Protein AF-A0A9X8E4A1-F1 (afdb_monomer_lite)

Foldseek 3Di:
DLVPDDLVVNCVVLVDDSVCCVVCVVVLVVDPDDSVDDPSDDPDDPPPDPDPPVLVVQVVVCVVVVHDDDPVSSVVCCCVPVVVVVVVVVVPDDDPPPPPPDDDPVVVVVVVVVVVVVCCVVCVVPDPVPDDDDDDDDDDDPDDDD

Organism: Aphanomyces astaci (NCBI:txid112090)

pLDDT: mean 78.01, std 13.34, range [46.19, 94.75]

Secondary structure (DSSP, 8-state):
--TTS-HHHHHHHHT--TTTHHHHHHHHHH--S-GGG--SS-SS-----S-HHHHHHHHHHHHHTTPPP-HHHHHHHHHHH-HHHHHHHHHHSPPPPPPTT---HHHHHHHHHHHHHHHHHHHTTS-GGG----------------

Radius of gyration: 26.52 Å; chains: 1; bounding box: 58×64×41 Å

Structure (mmCIF, N/CA/C/O backbone):
data_AF-A0A9X8E4A1-F1
#
_entry.id   AF-A0A9X8E4A1-F1
#
loop_
_atom_site.group_PDB
_atom_site.id
_atom_site.type_symbol
_atom_site.label_atom_id
_atom_site.label_alt_id
_atom_site.label_comp_id
_atom_site.label_asym_id
_atom_site.label_entity_id
_atom_site.label_seq_id
_atom_site.pdbx_PDB_ins_code
_atom_site.Cartn_x
_atom_site.Cartn_y
_atom_site.Cartn_z
_atom_site.occupancy
_atom_site.B_iso_or_equiv
_atom_site.auth_seq_id
_atom_site.auth_comp_id
_atom_site.auth_asym_id
_atom_site.auth_atom_id
_atom_site.pdbx_PDB_model_num
ATOM 1 N N . MET A 1 1 ? 39.609 17.870 7.148 1.00 62.12 1 MET A N 1
ATOM 2 C CA . MET A 1 1 ? 40.602 16.849 6.726 1.00 62.12 1 MET A CA 1
ATOM 3 C C . MET A 1 1 ? 40.128 15.939 5.582 1.00 62.12 1 MET A C 1
ATOM 5 O O . MET A 1 1 ? 40.951 15.183 5.098 1.00 62.12 1 MET A O 1
ATOM 9 N N . LEU A 1 2 ? 38.868 16.016 5.116 1.00 65.12 2 LEU A N 1
ATOM 10 C CA . LEU A 1 2 ? 38.362 15.243 3.963 1.00 65.12 2 LEU A CA 1
ATOM 11 C C . LEU A 1 2 ? 38.534 15.971 2.613 1.00 65.12 2 LEU A C 1
ATOM 13 O O . LEU A 1 2 ? 38.679 15.327 1.584 1.00 65.12 2 LEU A O 1
ATOM 17 N N . GLU A 1 3 ? 38.577 17.306 2.619 1.00 64.19 3 GLU A N 1
ATOM 18 C CA . GLU A 1 3 ? 38.661 18.156 1.414 1.00 64.19 3 GLU A CA 1
ATOM 19 C C . GLU A 1 3 ? 39.960 18.008 0.609 1.00 64.19 3 GLU A C 1
ATOM 21 O O . GLU A 1 3 ? 39.993 18.321 -0.577 1.00 64.19 3 GLU A O 1
ATOM 26 N N . THR A 1 4 ? 41.032 17.530 1.242 1.00 72.62 4 THR A N 1
ATOM 27 C CA . THR A 1 4 ? 42.350 17.322 0.619 1.00 72.62 4 THR A CA 1
ATOM 28 C C . THR A 1 4 ? 42.625 15.852 0.293 1.00 72.62 4 THR A C 1
ATOM 30 O O . THR A 1 4 ? 43.692 15.517 -0.224 1.00 72.62 4 THR A O 1
ATOM 33 N N . MET A 1 5 ? 41.688 14.955 0.615 1.00 75.00 5 MET A N 1
ATOM 34 C CA . MET A 1 5 ? 41.821 13.521 0.377 1.00 75.00 5 MET A CA 1
ATOM 35 C C . MET A 1 5 ? 41.375 13.168 -1.043 1.00 75.00 5 MET A C 1
ATOM 37 O O . MET A 1 5 ? 40.53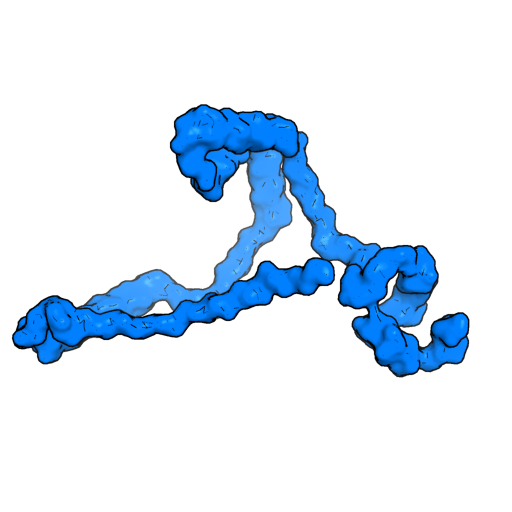1 13.833 -1.632 1.00 75.00 5 MET A O 1
ATOM 41 N N . SER A 1 6 ? 41.936 12.093 -1.602 1.00 77.31 6 SER A N 1
ATOM 42 C CA . SER A 1 6 ? 41.475 11.586 -2.893 1.00 77.31 6 SER A CA 1
ATOM 43 C C . SER A 1 6 ? 40.064 11.004 -2.784 1.00 77.31 6 SER A C 1
ATOM 45 O O . SER A 1 6 ? 39.719 10.402 -1.764 1.00 77.31 6 SER A O 1
ATOM 47 N N . ASP A 1 7 ? 39.288 11.095 -3.867 1.00 70.38 7 ASP A N 1
ATOM 48 C CA . ASP A 1 7 ? 37.912 10.579 -3.965 1.00 70.38 7 ASP A CA 1
ATOM 49 C C . ASP A 1 7 ? 37.780 9.129 -3.482 1.00 70.38 7 ASP A C 1
ATOM 51 O O . ASP A 1 7 ? 36.785 8.753 -2.870 1.00 70.38 7 ASP A O 1
ATOM 55 N N . TYR A 1 8 ? 38.815 8.312 -3.708 1.00 75.44 8 TYR A N 1
ATOM 56 C CA . TYR A 1 8 ? 38.890 6.940 -3.208 1.00 75.44 8 TYR A CA 1
ATOM 57 C C . TYR A 1 8 ? 38.841 6.869 -1.678 1.00 75.44 8 TYR A C 1
ATOM 59 O O . TYR A 1 8 ? 38.060 6.103 -1.113 1.00 75.44 8 TYR A O 1
ATOM 67 N N . LYS A 1 9 ? 39.673 7.668 -0.999 1.00 79.50 9 LYS A N 1
ATOM 68 C CA . LYS A 1 9 ? 39.749 7.651 0.463 1.00 79.50 9 LYS A CA 1
ATOM 69 C C . LYS A 1 9 ? 38.502 8.271 1.090 1.00 79.50 9 LYS A C 1
ATOM 71 O O . LYS A 1 9 ? 38.070 7.799 2.133 1.00 79.50 9 LYS A O 1
ATOM 76 N N . VAL A 1 10 ? 37.912 9.281 0.450 1.00 73.19 10 VAL A N 1
ATOM 77 C CA . VAL A 1 10 ? 36.669 9.903 0.928 1.00 73.19 10 VAL A CA 1
ATOM 78 C C . VAL A 1 10 ? 35.476 8.966 0.752 1.00 73.19 10 VAL A C 1
ATOM 80 O O . VAL A 1 10 ? 34.725 8.762 1.698 1.00 73.19 10 VAL A O 1
ATOM 83 N N . SER A 1 11 ? 35.342 8.335 -0.418 1.00 71.75 11 SER A N 1
ATOM 84 C CA . SER A 1 11 ? 34.290 7.348 -0.690 1.00 71.75 11 SER A CA 1
ATOM 85 C C . SER A 1 11 ? 34.339 6.185 0.299 1.00 71.75 11 SER A C 1
ATOM 87 O O . SER A 1 11 ? 33.308 5.813 0.844 1.00 71.75 11 SER A O 1
ATOM 89 N N . SER A 1 12 ? 35.534 5.670 0.607 1.00 76.62 12 SER A N 1
ATOM 90 C CA . SER A 1 12 ? 35.695 4.610 1.609 1.00 76.62 12 SER A CA 1
ATOM 91 C C . SER A 1 12 ? 35.422 5.073 3.044 1.00 76.62 12 SER A C 1
ATOM 93 O O . SER A 1 12 ? 35.030 4.250 3.863 1.00 76.62 12 SER A O 1
ATOM 95 N N . ALA A 1 13 ? 35.676 6.343 3.373 1.00 76.56 13 ALA A N 1
ATOM 96 C CA . ALA A 1 13 ? 35.476 6.874 4.722 1.00 76.56 13 ALA A CA 1
ATOM 97 C C . ALA A 1 13 ? 34.015 7.261 5.000 1.00 76.56 13 ALA A C 1
ATOM 99 O O . ALA A 1 13 ? 33.562 7.139 6.135 1.00 76.56 13 ALA A O 1
ATOM 100 N N . LEU A 1 14 ? 33.297 7.736 3.978 1.00 70.12 14 LEU A N 1
ATOM 101 C CA . LEU A 1 14 ? 31.909 8.201 4.080 1.00 70.12 14 LEU A CA 1
ATOM 102 C C . LEU A 1 14 ? 30.882 7.188 3.557 1.00 70.12 14 LEU A C 1
ATOM 104 O O . LEU A 1 14 ? 29.691 7.423 3.703 1.00 70.12 14 LEU A O 1
ATOM 108 N N . ASP A 1 15 ? 31.332 6.092 2.942 1.00 70.00 15 ASP A N 1
ATOM 109 C CA . ASP A 1 15 ? 30.487 5.092 2.273 1.00 70.00 15 ASP A CA 1
ATOM 110 C C . ASP A 1 15 ? 29.590 5.693 1.163 1.00 70.00 15 ASP A C 1
ATOM 112 O O . ASP A 1 15 ? 28.464 5.270 0.916 1.00 70.00 15 ASP A O 1
ATOM 116 N N . VAL A 1 16 ? 30.100 6.721 0.471 1.00 66.19 16 VAL A N 1
ATOM 117 C CA . VAL A 1 16 ? 29.384 7.457 -0.589 1.00 66.19 16 VAL A CA 1
ATOM 118 C C . VAL A 1 16 ? 29.891 7.030 -1.976 1.00 66.19 16 VAL A C 1
ATOM 120 O O . VAL A 1 16 ? 31.104 6.888 -2.166 1.00 66.19 16 VAL A O 1
ATOM 123 N N . PRO A 1 17 ? 29.019 6.869 -2.996 1.00 66.38 17 PRO A N 1
ATOM 124 C CA . PRO A 1 17 ? 29.437 6.538 -4.357 1.00 66.38 17 PRO A CA 1
ATOM 125 C C . PRO A 1 17 ? 30.418 7.556 -4.959 1.00 66.38 17 PRO A C 1
ATOM 127 O O . PRO A 1 17 ? 30.134 8.750 -5.048 1.00 66.38 17 PRO A O 1
ATOM 130 N N . ARG A 1 18 ? 31.547 7.056 -5.483 1.00 65.38 18 ARG A N 1
ATOM 131 C CA . ARG A 1 18 ? 32.648 7.866 -6.047 1.00 65.38 18 ARG A CA 1
ATOM 132 C C . ARG A 1 18 ? 32.215 8.918 -7.074 1.00 65.38 18 ARG A C 1
ATOM 134 O O . ARG A 1 18 ? 32.823 9.975 -7.148 1.00 65.38 18 ARG A O 1
ATOM 141 N N . ARG A 1 19 ? 31.181 8.634 -7.872 1.00 60.16 19 ARG A N 1
ATOM 142 C CA . ARG A 1 19 ? 30.765 9.489 -8.999 1.00 60.16 19 ARG A CA 1
ATOM 143 C C . ARG A 1 19 ? 30.139 10.823 -8.587 1.00 60.16 19 ARG A C 1
ATOM 145 O O . ARG A 1 19 ? 30.134 11.731 -9.407 1.00 60.16 19 ARG A O 1
ATOM 152 N N . ASN A 1 20 ? 29.658 10.954 -7.352 1.00 65.81 20 ASN A N 1
ATOM 153 C CA . ASN A 1 20 ? 28.870 12.121 -6.947 1.00 65.81 20 ASN A CA 1
ATOM 154 C C . ASN A 1 20 ? 29.596 13.032 -5.944 1.00 65.81 20 ASN A C 1
ATOM 156 O O . ASN A 1 20 ? 29.149 14.149 -5.705 1.00 65.81 20 ASN A O 1
ATOM 160 N N . TRP A 1 21 ? 30.741 12.594 -5.401 1.00 71.75 21 TRP A N 1
ATOM 161 C CA . TRP A 1 21 ? 31.494 13.330 -4.381 1.00 71.75 21 TRP A CA 1
ATOM 162 C C . TRP A 1 21 ? 31.899 14.735 -4.841 1.00 71.75 21 TRP A C 1
ATOM 164 O O . TRP A 1 21 ? 31.533 15.708 -4.197 1.00 71.75 21 TRP A O 1
ATOM 174 N N . MET A 1 22 ? 32.608 14.867 -5.968 1.00 70.88 22 MET A N 1
ATOM 175 C CA . MET A 1 22 ? 33.144 16.166 -6.409 1.00 70.88 22 MET A CA 1
ATOM 176 C C . MET A 1 22 ? 32.054 17.217 -6.651 1.00 70.88 22 MET A C 1
ATOM 178 O O . MET A 1 22 ? 32.255 18.389 -6.334 1.00 70.88 22 MET A O 1
ATOM 182 N N . SER A 1 23 ? 30.896 16.799 -7.167 1.00 74.06 23 SER A N 1
ATOM 183 C CA . SER A 1 23 ? 29.757 17.682 -7.436 1.00 74.06 23 SER A CA 1
ATOM 184 C C . SER A 1 23 ? 28.980 18.058 -6.173 1.00 74.06 23 SER A C 1
ATOM 186 O O . SER A 1 23 ? 28.456 19.163 -6.105 1.00 74.06 23 SER A O 1
ATOM 188 N N . GLN A 1 24 ? 28.930 17.173 -5.173 1.00 73.00 24 GLN A N 1
ATOM 189 C CA . GLN A 1 24 ? 28.094 17.324 -3.974 1.00 73.00 24 GLN A CA 1
ATOM 190 C C . GLN A 1 24 ? 28.895 17.588 -2.689 1.00 73.00 24 GLN A C 1
ATOM 192 O O . GLN A 1 24 ? 28.329 17.660 -1.601 1.00 73.00 24 GLN A O 1
ATOM 197 N N . ARG A 1 25 ? 30.223 17.749 -2.786 1.00 77.25 25 ARG A N 1
ATOM 198 C CA . ARG A 1 25 ? 31.135 17.812 -1.630 1.00 77.25 25 ARG A CA 1
ATOM 199 C C . ARG A 1 25 ? 30.735 18.854 -0.587 1.00 77.25 25 ARG A C 1
ATOM 201 O O . ARG A 1 25 ? 30.852 18.586 0.599 1.00 77.25 25 ARG A O 1
ATOM 208 N N . HIS A 1 26 ? 30.277 20.032 -1.017 1.00 77.00 26 HIS A N 1
ATOM 209 C CA . HIS A 1 26 ? 29.929 21.113 -0.095 1.00 77.00 26 HIS A CA 1
ATOM 210 C C . HIS A 1 26 ? 28.669 20.762 0.701 1.00 77.00 26 HIS A C 1
ATOM 212 O O . HIS A 1 26 ? 28.627 21.016 1.896 1.00 77.00 26 HIS A O 1
ATOM 218 N N . GLU A 1 27 ? 27.687 20.114 0.072 1.00 75.69 27 GLU A N 1
ATOM 219 C CA . GLU A 1 27 ? 26.458 19.670 0.735 1.00 75.69 27 GLU A CA 1
ATOM 220 C C . GLU A 1 27 ? 26.727 18.488 1.672 1.00 75.69 27 GLU A C 1
ATOM 222 O O . GLU A 1 27 ? 26.253 18.479 2.801 1.00 75.69 27 GLU A O 1
ATOM 227 N N . ILE A 1 28 ? 27.558 17.526 1.250 1.00 75.25 28 ILE A N 1
ATOM 228 C CA . ILE A 1 28 ? 27.952 16.376 2.081 1.00 75.25 28 ILE A CA 1
ATOM 229 C C . ILE A 1 28 ? 28.718 16.833 3.328 1.00 75.25 28 ILE A C 1
ATOM 231 O O . ILE A 1 28 ? 28.505 16.291 4.408 1.00 75.25 28 ILE A O 1
ATOM 235 N N . LEU A 1 29 ? 29.615 17.816 3.189 1.00 77.44 29 LEU A N 1
ATOM 236 C CA . LEU A 1 29 ? 30.400 18.344 4.309 1.00 77.44 29 LEU A CA 1
ATOM 237 C C . LEU A 1 29 ? 29.594 19.276 5.223 1.00 77.44 29 LEU A C 1
ATOM 239 O O . LEU A 1 29 ? 29.938 19.402 6.395 1.00 77.44 29 LEU A O 1
ATOM 243 N N . ALA A 1 30 ? 28.549 19.922 4.700 1.00 77.38 30 ALA A N 1
ATOM 244 C CA . ALA A 1 30 ? 27.646 20.772 5.472 1.00 77.38 30 ALA A CA 1
ATOM 245 C C . ALA A 1 30 ? 26.506 19.992 6.154 1.00 77.38 30 ALA A C 1
ATOM 247 O O . ALA A 1 30 ? 25.818 20.555 7.002 1.00 77.38 30 ALA A O 1
ATOM 248 N N . TYR A 1 31 ? 26.290 18.723 5.791 1.00 73.88 31 TYR A N 1
ATOM 249 C CA . TYR A 1 31 ? 25.234 17.884 6.352 1.00 73.88 31 TYR A CA 1
ATOM 250 C C . TYR A 1 31 ? 25.564 17.451 7.787 1.00 73.88 31 TYR A C 1
ATOM 252 O O . TYR A 1 31 ? 26.574 16.795 8.039 1.00 73.88 31 TYR A O 1
ATOM 260 N N . ASP A 1 32 ? 24.682 17.783 8.728 1.00 72.69 32 ASP A N 1
ATOM 261 C CA . ASP A 1 32 ? 24.815 17.495 10.162 1.00 72.69 32 ASP A CA 1
ATOM 262 C C . ASP A 1 32 ? 24.065 16.222 10.611 1.00 72.69 32 ASP A C 1
ATOM 264 O O . ASP A 1 32 ? 24.070 15.870 11.793 1.00 72.69 32 ASP A O 1
ATOM 268 N N . GLY A 1 33 ? 23.430 15.513 9.672 1.00 69.75 33 GLY A N 1
ATOM 269 C CA . GLY A 1 33 ? 22.658 14.299 9.928 1.00 69.75 33 GLY A CA 1
ATOM 270 C C . GLY A 1 33 ? 23.446 12.990 9.780 1.00 69.75 33 GLY A C 1
ATOM 271 O O . GLY A 1 33 ? 24.672 12.944 9.690 1.00 69.75 33 GLY A O 1
ATOM 272 N N . ASN A 1 34 ? 22.724 11.865 9.738 1.00 67.75 34 ASN A N 1
ATOM 273 C CA . ASN A 1 34 ? 23.336 10.536 9.666 1.00 67.75 34 ASN A CA 1
ATOM 274 C C . ASN A 1 34 ? 23.982 10.263 8.296 1.00 67.75 34 ASN A C 1
ATOM 276 O O . ASN A 1 34 ? 23.291 10.025 7.304 1.00 67.75 34 ASN A O 1
ATOM 280 N N . LEU A 1 35 ? 25.316 10.194 8.280 1.00 63.12 35 LEU A N 1
ATOM 281 C CA . LEU A 1 35 ? 26.123 9.985 7.077 1.00 63.12 35 LEU A CA 1
ATOM 282 C C . LEU A 1 35 ? 25.834 8.659 6.346 1.00 63.12 35 LEU A C 1
ATOM 284 O O . LEU A 1 35 ? 25.926 8.604 5.123 1.00 63.12 35 LEU A O 1
ATOM 288 N N . LYS A 1 36 ? 25.404 7.612 7.067 1.00 58.12 36 LYS A N 1
ATOM 289 C CA . LYS A 1 36 ? 25.054 6.302 6.478 1.00 58.12 36 LYS A CA 1
ATOM 290 C C . LYS A 1 36 ? 23.758 6.328 5.659 1.00 58.12 36 LYS A C 1
ATOM 292 O O . LYS A 1 36 ? 23.470 5.377 4.945 1.00 58.12 36 LYS A O 1
ATOM 297 N N . ASN A 1 37 ? 22.976 7.400 5.781 1.00 55.66 37 ASN A N 1
ATOM 298 C CA . ASN A 1 37 ? 21.712 7.616 5.082 1.00 55.66 37 ASN A CA 1
ATOM 299 C C . ASN A 1 37 ? 21.670 9.012 4.436 1.00 55.66 37 ASN A C 1
ATOM 301 O O . ASN A 1 37 ? 20.605 9.629 4.380 1.00 55.66 37 ASN A O 1
ATOM 305 N N . ILE A 1 38 ? 22.809 9.525 3.949 1.00 58.41 38 ILE A N 1
ATOM 306 C CA . ILE A 1 38 ? 22.828 10.781 3.189 1.00 58.41 38 ILE A CA 1
ATOM 307 C C . ILE A 1 38 ? 21.993 10.613 1.914 1.00 58.41 38 ILE A C 1
ATOM 309 O O . ILE A 1 38 ? 22.392 9.958 0.951 1.00 58.41 38 ILE A O 1
ATOM 313 N N . LYS A 1 39 ? 20.824 11.249 1.910 1.00 60.75 39 LYS A N 1
ATOM 314 C CA . LYS A 1 39 ? 20.029 11.547 0.719 1.00 60.75 39 LYS A CA 1
ATOM 315 C C . LYS A 1 39 ? 20.005 13.065 0.583 1.00 60.75 39 LYS A C 1
ATOM 317 O O . LYS A 1 39 ? 19.198 13.716 1.232 1.00 60.75 39 LYS A O 1
ATOM 322 N N . LEU A 1 40 ? 20.943 13.610 -0.194 1.00 61.34 40 LEU A N 1
ATOM 323 C CA . LEU A 1 40 ? 21.086 15.061 -0.407 1.00 61.34 40 LEU A CA 1
ATOM 324 C C . LEU A 1 40 ? 19.846 15.660 -1.069 1.00 61.34 40 LEU A C 1
ATOM 326 O O . LEU A 1 40 ? 19.390 16.729 -0.695 1.00 61.34 40 LEU A O 1
ATOM 330 N N . GLU A 1 41 ? 19.255 14.891 -1.980 1.00 53.09 41 GLU A N 1
ATOM 331 C CA . GLU A 1 41 ? 17.908 15.110 -2.479 1.00 53.09 41 GLU A CA 1
ATOM 332 C C . GLU A 1 41 ? 16.995 14.050 -1.850 1.00 53.09 41 GLU A C 1
ATOM 334 O O . GLU A 1 41 ? 17.262 12.846 -2.005 1.00 53.09 41 GLU A O 1
ATOM 339 N N . PRO A 1 42 ? 15.916 14.436 -1.146 1.00 46.66 42 PRO A N 1
ATOM 340 C CA . PRO A 1 42 ? 14.861 13.500 -0.809 1.00 46.66 42 PRO A CA 1
ATOM 341 C C . PRO A 1 42 ? 14.334 12.927 -2.125 1.00 46.66 42 PRO A C 1
ATOM 343 O O . PRO A 1 42 ? 13.765 13.637 -2.950 1.00 46.66 42 PRO A O 1
ATOM 346 N N . ALA A 1 43 ? 14.560 11.635 -2.358 1.00 47.47 43 ALA A N 1
ATOM 347 C CA . ALA A 1 43 ? 13.963 10.948 -3.490 1.00 47.47 43 ALA A CA 1
ATOM 348 C C . ALA A 1 43 ? 12.435 11.052 -3.380 1.00 47.47 43 ALA A C 1
ATOM 350 O O . ALA A 1 43 ? 11.823 10.332 -2.595 1.00 47.47 43 ALA A O 1
ATOM 351 N N . GLY A 1 44 ? 11.856 11.955 -4.171 1.00 46.19 44 GLY A N 1
ATOM 352 C CA . GLY A 1 44 ? 10.429 12.232 -4.202 1.00 46.19 44 GLY A CA 1
ATOM 353 C C . GLY A 1 44 ? 9.989 13.129 -3.050 1.00 46.19 44 GLY A C 1
ATOM 354 O O . GLY A 1 44 ? 10.054 12.759 -1.881 1.00 46.19 44 GLY A O 1
ATOM 355 N N . ILE A 1 45 ? 9.463 14.299 -3.403 1.00 46.69 45 ILE A N 1
ATOM 356 C CA . ILE A 1 45 ? 8.504 15.007 -2.561 1.00 46.69 45 ILE A CA 1
ATOM 357 C C . ILE A 1 45 ? 7.426 13.972 -2.210 1.00 46.69 45 ILE A C 1
ATOM 359 O O . ILE A 1 45 ? 6.752 13.453 -3.101 1.00 46.69 45 ILE A O 1
ATOM 363 N N . TYR A 1 46 ? 7.309 13.592 -0.937 1.00 52.38 46 TYR A N 1
ATOM 364 C CA . TYR A 1 46 ? 6.102 12.910 -0.494 1.00 52.38 46 TYR A CA 1
ATOM 365 C C . TYR A 1 46 ? 4.992 13.931 -0.688 1.00 52.38 46 TYR A C 1
ATOM 367 O O . TYR A 1 46 ? 5.011 14.963 -0.019 1.00 52.38 46 TYR A O 1
ATOM 375 N N . ASP A 1 47 ? 4.083 13.686 -1.634 1.00 58.22 47 ASP A N 1
ATOM 376 C CA . ASP A 1 47 ? 2.861 14.474 -1.752 1.00 58.22 47 ASP A CA 1
ATOM 377 C C . ASP A 1 47 ? 2.175 14.389 -0.387 1.00 58.22 47 ASP A C 1
ATOM 379 O O . ASP A 1 47 ? 1.636 13.342 -0.013 1.00 58.22 47 ASP A O 1
ATOM 383 N N . ALA A 1 48 ? 2.332 15.441 0.418 1.00 66.81 48 ALA A N 1
ATOM 384 C CA . ALA A 1 48 ? 1.877 15.441 1.791 1.00 66.81 48 ALA A CA 1
ATOM 385 C C . ALA A 1 48 ? 0.363 15.248 1.764 1.00 66.81 48 ALA A C 1
ATOM 387 O O . ALA A 1 48 ? -0.354 15.970 1.071 1.00 66.81 48 ALA A O 1
ATOM 388 N N . PHE A 1 49 ? -0.108 14.227 2.477 1.00 76.56 49 PHE A N 1
ATOM 389 C CA . PHE A 1 49 ? -1.530 13.948 2.576 1.00 76.56 49 PHE A CA 1
ATOM 390 C C . PHE A 1 49 ? -2.256 15.210 3.079 1.00 76.56 49 PHE A C 1
ATOM 392 O O . PHE A 1 49 ? -1.814 15.783 4.076 1.00 76.56 49 PHE A O 1
ATOM 399 N N . PRO A 1 50 ? -3.333 15.659 2.413 1.00 71.44 50 PRO A N 1
ATOM 400 C CA . PRO A 1 50 ? -3.874 17.007 2.584 1.00 71.44 50 PRO A CA 1
ATOM 401 C C . PRO A 1 50 ? -4.560 17.216 3.936 1.00 71.44 50 PRO A C 1
ATOM 403 O O . PRO A 1 50 ? -4.662 18.353 4.386 1.00 71.44 50 PRO A O 1
ATOM 406 N N . GLU A 1 51 ? -5.002 16.147 4.611 1.00 74.88 51 GLU A N 1
ATOM 407 C CA . GLU A 1 51 ? -5.731 16.269 5.877 1.00 74.88 51 GLU A CA 1
ATOM 408 C C . GLU A 1 51 ? -5.385 15.174 6.906 1.00 74.88 51 GLU A C 1
ATOM 410 O O . GLU A 1 51 ? -6.178 14.266 7.178 1.00 74.88 51 GLU A O 1
ATOM 415 N N . PRO A 1 52 ? -4.195 15.241 7.525 1.00 75.69 52 PRO A N 1
ATOM 416 C CA . PRO A 1 52 ? -3.812 14.307 8.580 1.00 75.69 52 PRO A CA 1
ATOM 417 C C . PRO A 1 52 ? -4.760 14.306 9.798 1.00 75.69 52 PRO A C 1
ATOM 419 O O . PRO A 1 52 ? -5.062 13.214 10.282 1.00 75.69 52 PRO A O 1
ATOM 422 N N . PRO A 1 53 ? -5.275 15.458 10.292 1.00 84.25 53 PRO A N 1
ATOM 423 C CA . PRO A 1 53 ? -6.161 15.478 11.459 1.00 84.25 53 PRO A CA 1
ATOM 424 C C . PRO A 1 53 ? -7.469 14.704 11.260 1.00 84.25 53 PRO A C 1
ATOM 426 O O . PRO A 1 53 ? -7.803 13.868 12.095 1.00 84.25 53 PRO A O 1
ATOM 429 N N . GLY A 1 54 ? -8.162 14.897 10.132 1.00 88.19 54 GLY A N 1
ATOM 430 C CA . GLY A 1 54 ? -9.426 14.206 9.851 1.00 88.19 54 GLY A CA 1
ATOM 431 C C . GLY A 1 54 ? -9.262 12.686 9.731 1.00 88.19 54 GLY A C 1
ATOM 432 O O . GLY A 1 54 ? -10.108 11.918 10.196 1.00 88.19 54 GLY A O 1
ATOM 433 N N . LEU A 1 55 ? -8.132 12.227 9.181 1.00 89.50 55 LEU A N 1
ATOM 434 C CA . LEU A 1 55 ? -7.820 10.798 9.121 1.00 89.50 55 LEU A CA 1
ATOM 435 C C . LEU A 1 55 ? -7.567 10.217 10.520 1.00 89.50 55 LEU A C 1
ATOM 437 O O . LEU A 1 55 ? -8.004 9.104 10.814 1.00 89.50 55 LEU A O 1
ATOM 441 N N . ILE A 1 56 ? -6.873 10.963 11.384 1.00 90.19 56 ILE A N 1
ATOM 442 C CA . ILE A 1 56 ? -6.608 10.563 12.772 1.00 90.19 56 ILE A CA 1
ATOM 443 C C . ILE A 1 56 ? -7.915 10.478 13.567 1.00 90.19 56 ILE A C 1
ATOM 445 O O . ILE A 1 56 ? -8.121 9.497 14.282 1.00 90.19 56 ILE A O 1
ATOM 449 N N . GLU A 1 57 ? -8.822 11.443 13.409 1.00 92.69 57 GLU A N 1
ATOM 450 C CA . GLU A 1 57 ? -10.146 11.409 14.043 1.00 92.69 57 GLU A CA 1
ATOM 451 C C . GLU A 1 57 ? -10.954 10.186 13.606 1.00 92.69 57 GLU A C 1
ATOM 453 O O . GLU A 1 57 ? -11.508 9.480 14.449 1.00 92.69 57 GLU A O 1
ATOM 458 N N . PHE A 1 58 ? -10.959 9.866 12.310 1.00 92.81 58 PHE A N 1
ATOM 459 C CA . PHE A 1 58 ? -11.600 8.651 11.809 1.00 92.81 58 PHE A CA 1
ATOM 460 C C . PHE A 1 58 ? -10.977 7.374 12.388 1.00 92.81 58 PHE A C 1
ATOM 462 O O . PHE A 1 58 ? -11.699 6.462 12.794 1.00 92.81 58 PHE A O 1
ATOM 469 N N . ILE A 1 59 ? -9.644 7.301 12.450 1.00 93.62 59 ILE A N 1
ATOM 470 C CA . ILE A 1 59 ? -8.924 6.163 13.037 1.00 93.62 59 ILE A CA 1
ATOM 471 C C . ILE A 1 59 ? -9.314 5.973 14.502 1.00 93.62 59 ILE A C 1
ATOM 473 O O . ILE A 1 59 ? -9.603 4.845 14.910 1.00 93.62 59 ILE A O 1
ATOM 477 N N . ASN A 1 60 ? -9.330 7.059 15.274 1.00 93.25 60 ASN A N 1
ATOM 478 C CA . ASN A 1 60 ? -9.718 7.031 16.678 1.00 93.25 60 ASN A CA 1
ATOM 479 C C . ASN A 1 60 ? -11.179 6.601 16.815 1.00 93.25 60 ASN A C 1
ATOM 481 O O . ASN A 1 60 ? -11.448 5.639 17.519 1.00 93.25 60 ASN A O 1
ATOM 485 N N . HIS A 1 61 ? -12.090 7.166 16.022 1.00 93.94 61 HIS A N 1
ATOM 486 C CA . HIS A 1 61 ? -13.496 6.769 16.023 1.00 93.94 61 HIS A CA 1
ATOM 487 C C . HIS A 1 61 ? -13.696 5.273 15.733 1.00 93.94 61 HIS A C 1
ATOM 489 O O . HIS A 1 61 ? -14.464 4.603 16.419 1.00 93.94 61 HIS A O 1
ATOM 495 N N . VAL A 1 62 ? -13.011 4.704 14.735 1.00 92.12 62 VAL A N 1
ATOM 496 C CA . VAL A 1 62 ? -13.122 3.263 14.428 1.00 92.12 62 VAL A CA 1
ATOM 497 C C . VAL A 1 62 ? -12.631 2.407 15.601 1.00 92.12 62 VAL A C 1
ATOM 499 O O . VAL A 1 62 ? -13.255 1.390 15.909 1.00 92.12 62 VAL A O 1
ATOM 502 N N . ARG A 1 63 ? -11.555 2.831 16.274 1.00 91.38 63 ARG A N 1
ATOM 503 C CA . ARG A 1 63 ? -10.998 2.143 17.448 1.00 91.38 63 ARG A CA 1
ATOM 504 C C . ARG A 1 63 ? -11.887 2.274 18.684 1.00 91.38 63 ARG A C 1
ATOM 506 O O . ARG A 1 63 ? -12.093 1.275 19.363 1.00 91.38 63 ARG A O 1
ATOM 513 N N . ASP A 1 64 ? -12.451 3.453 18.924 1.00 92.88 64 ASP A N 1
ATOM 514 C CA . ASP A 1 64 ? -13.359 3.735 20.042 1.00 92.88 64 ASP A CA 1
ATOM 515 C C . ASP A 1 64 ? -14.668 2.940 19.926 1.00 92.88 64 ASP A C 1
ATOM 517 O O . ASP A 1 64 ? -15.282 2.589 20.927 1.00 92.88 64 ASP A O 1
ATOM 521 N N . ASN A 1 65 ? -15.072 2.590 18.701 1.00 91.88 65 ASN A N 1
ATOM 522 C CA . ASN A 1 65 ? -16.197 1.691 18.434 1.00 91.88 65 ASN A CA 1
ATOM 523 C C . ASN A 1 65 ? -15.836 0.194 18.537 1.00 91.88 65 ASN A C 1
ATOM 525 O O . ASN A 1 65 ? -16.610 -0.645 18.072 1.00 91.88 65 ASN A O 1
ATOM 529 N N . GLU A 1 66 ? -14.652 -0.150 19.056 1.00 88.62 66 GLU A N 1
ATOM 530 C CA . GLU A 1 66 ? -14.134 -1.524 19.163 1.00 88.62 66 GLU A CA 1
ATOM 531 C C . GLU A 1 66 ? -14.098 -2.282 17.820 1.00 88.62 66 GLU A C 1
ATOM 533 O O . GLU A 1 66 ? -14.148 -3.514 17.762 1.00 88.62 66 GLU A O 1
ATOM 538 N N . ARG A 1 67 ? -14.000 -1.556 16.698 1.00 88.31 67 ARG A N 1
ATOM 539 C CA . ARG A 1 67 ? -13.919 -2.156 15.363 1.00 88.31 67 ARG A CA 1
ATOM 540 C C . ARG A 1 67 ? -12.471 -2.287 14.917 1.00 88.31 67 ARG A C 1
ATOM 542 O O . ARG A 1 67 ? -11.636 -1.410 15.129 1.00 88.31 67 ARG A O 1
ATOM 549 N N . ALA A 1 68 ? -12.181 -3.373 14.206 1.00 89.12 68 ALA A N 1
ATOM 550 C CA . ALA A 1 68 ? -10.884 -3.552 13.574 1.00 89.12 68 ALA A CA 1
ATOM 551 C C . ALA A 1 68 ? -10.657 -2.478 12.492 1.00 89.12 68 ALA A C 1
ATOM 553 O O . ALA A 1 68 ? -11.368 -2.422 11.484 1.00 89.12 68 ALA A O 1
ATOM 554 N N . LEU A 1 69 ? -9.631 -1.644 12.672 1.00 92.69 69 LEU A N 1
ATOM 555 C CA . LEU A 1 69 ? -9.147 -0.752 11.623 1.00 92.69 69 LEU A CA 1
ATOM 556 C C . LEU A 1 69 ? -8.412 -1.582 10.564 1.00 92.69 69 LEU A C 1
ATOM 558 O O . LEU A 1 69 ? -7.479 -2.315 10.876 1.00 92.69 69 LEU A O 1
ATOM 562 N N . THR A 1 70 ? -8.816 -1.446 9.304 1.00 93.25 70 THR A N 1
ATOM 563 C CA . THR A 1 70 ? -8.215 -2.172 8.179 1.00 93.25 70 THR A CA 1
ATOM 564 C C . THR A 1 70 ? -7.788 -1.183 7.107 1.00 93.25 70 THR A C 1
ATOM 566 O O . THR A 1 70 ? -8.304 -0.064 7.040 1.00 93.25 70 THR A O 1
ATOM 569 N N . THR A 1 71 ? -6.893 -1.606 6.216 1.00 87.19 71 THR A N 1
ATOM 570 C CA . THR A 1 71 ? -6.501 -0.811 5.044 1.00 87.19 71 THR A CA 1
ATOM 571 C C . THR A 1 71 ? -7.715 -0.420 4.195 1.00 87.19 71 THR A C 1
ATOM 573 O O . THR A 1 71 ? -7.766 0.686 3.664 1.00 87.19 71 THR A O 1
ATOM 576 N N . THR A 1 72 ? -8.744 -1.273 4.129 1.00 92.19 72 THR A N 1
ATOM 577 C CA . THR A 1 72 ? -10.002 -0.975 3.432 1.00 92.19 72 THR A CA 1
ATOM 578 C C . THR A 1 72 ? -10.725 0.222 4.045 1.00 92.19 72 THR A C 1
ATOM 580 O O . THR A 1 72 ? -11.182 1.089 3.304 1.00 92.19 72 THR A O 1
ATOM 583 N N . HIS A 1 73 ? -10.795 0.313 5.378 1.00 93.31 73 HIS A N 1
ATOM 584 C CA . HIS A 1 73 ? -11.407 1.452 6.070 1.00 93.31 73 HIS A CA 1
ATOM 585 C C . HIS A 1 73 ? -10.701 2.770 5.721 1.00 93.31 73 HIS A C 1
ATOM 587 O O . HIS A 1 73 ? -11.365 3.742 5.368 1.00 93.31 73 HIS A O 1
ATOM 593 N N . LEU A 1 74 ? -9.365 2.774 5.731 1.00 92.12 74 LEU A N 1
ATOM 594 C CA . LEU A 1 74 ? -8.560 3.942 5.357 1.00 92.12 74 LEU A CA 1
ATOM 595 C C . LEU A 1 74 ? -8.803 4.349 3.894 1.00 92.12 74 LEU A C 1
ATOM 597 O O . LEU A 1 74 ? -9.047 5.517 3.606 1.00 92.12 74 LEU A O 1
ATOM 601 N N . ILE A 1 75 ? -8.815 3.383 2.970 1.00 90.50 75 ILE A N 1
ATOM 602 C CA . ILE A 1 75 ? -9.072 3.640 1.543 1.00 90.50 75 ILE A CA 1
ATOM 603 C C . ILE A 1 75 ? -10.478 4.209 1.325 1.00 90.50 75 ILE A C 1
ATOM 605 O O . ILE A 1 75 ? -10.646 5.130 0.527 1.00 90.50 75 ILE A O 1
ATOM 609 N N . MET A 1 76 ? -11.494 3.669 2.003 1.00 93.44 76 MET A N 1
ATOM 610 C CA . MET A 1 76 ? -12.865 4.178 1.899 1.00 93.44 76 MET A CA 1
ATOM 611 C C . MET A 1 76 ? -12.961 5.619 2.399 1.00 93.44 76 MET A C 1
ATOM 613 O O . MET A 1 76 ? -13.565 6.447 1.722 1.00 93.44 76 MET A O 1
ATOM 617 N N . TRP A 1 77 ? -12.317 5.931 3.526 1.00 93.81 77 TRP A N 1
ATOM 618 C CA . TRP A 1 77 ? -12.291 7.289 4.063 1.00 93.81 77 TRP A CA 1
ATOM 619 C C . TRP A 1 77 ? -11.611 8.273 3.103 1.00 93.81 77 TRP A C 1
ATOM 621 O O . TRP A 1 77 ? -12.177 9.323 2.809 1.00 93.81 77 TRP A O 1
ATOM 631 N N . ILE A 1 78 ? -10.456 7.911 2.535 1.00 91.06 78 ILE A N 1
ATOM 632 C CA . ILE A 1 78 ? -9.748 8.742 1.545 1.00 91.06 78 ILE A CA 1
ATOM 633 C C . ILE A 1 78 ? -10.617 8.959 0.298 1.00 91.06 78 ILE A C 1
ATOM 635 O O . ILE A 1 78 ? -10.735 10.080 -0.188 1.00 91.06 78 ILE A O 1
ATOM 639 N N . LYS A 1 79 ? -11.283 7.911 -0.206 1.00 90.31 79 LYS A N 1
ATOM 640 C CA . LYS A 1 79 ? -12.184 8.019 -1.367 1.00 90.31 79 LYS A CA 1
ATOM 641 C C . LYS A 1 79 ? -13.399 8.915 -1.116 1.00 90.31 79 LYS A C 1
ATOM 643 O O . LYS A 1 79 ? -13.906 9.495 -2.076 1.00 90.31 79 LYS A O 1
ATOM 648 N N . ALA A 1 80 ? -13.885 8.964 0.123 1.00 90.94 80 ALA A N 1
ATOM 649 C CA . ALA A 1 80 ? -15.053 9.746 0.510 1.00 90.94 80 ALA A CA 1
ATOM 650 C C . ALA A 1 80 ? -14.709 11.218 0.773 1.00 90.94 80 ALA A C 1
ATOM 652 O O . ALA A 1 80 ? -15.449 12.091 0.335 1.00 90.94 80 ALA A O 1
ATOM 653 N N . ASN A 1 81 ? -13.585 11.486 1.443 1.00 90.69 81 ASN A N 1
ATOM 654 C CA . ASN A 1 81 ? -13.253 12.824 1.945 1.00 90.69 81 ASN A CA 1
ATOM 655 C C . ASN A 1 81 ? -12.192 13.551 1.108 1.00 90.69 81 ASN A C 1
ATOM 657 O O . ASN A 1 81 ? -12.156 14.772 1.100 1.00 90.69 81 ASN A O 1
ATOM 661 N N . GLN A 1 82 ? -11.343 12.822 0.379 1.00 89.06 82 GLN A N 1
ATOM 662 C CA . GLN A 1 82 ? -10.171 13.371 -0.317 1.00 89.06 82 GLN A CA 1
ATOM 663 C C . GLN A 1 82 ? -10.155 12.969 -1.798 1.00 89.06 82 GLN A C 1
ATOM 665 O O . GLN A 1 82 ? -9.121 12.614 -2.362 1.00 89.06 82 GLN A O 1
ATOM 670 N N . ARG A 1 83 ? -11.330 12.978 -2.441 1.00 87.94 83 ARG A N 1
ATOM 671 C CA . ARG A 1 83 ? -11.516 12.474 -3.811 1.00 87.94 83 ARG A CA 1
ATOM 672 C C . ARG A 1 83 ? -10.770 13.295 -4.865 1.00 87.94 83 ARG A C 1
ATOM 674 O O . ARG A 1 83 ? -10.204 12.705 -5.778 1.00 87.94 83 ARG A O 1
ATOM 681 N N . GLU A 1 84 ? -10.776 14.620 -4.746 1.00 87.69 84 GLU A N 1
ATOM 682 C CA . GLU A 1 84 ? -10.059 15.516 -5.667 1.00 87.69 84 GLU A CA 1
ATOM 683 C C . GLU A 1 84 ? -8.550 15.301 -5.556 1.00 87.69 84 GLU A C 1
ATOM 685 O O . GLU A 1 84 ? -7.917 14.928 -6.540 1.00 87.69 84 GLU A O 1
ATOM 690 N N . TRP A 1 85 ? -8.011 15.359 -4.334 1.00 88.25 85 TRP A N 1
ATOM 691 C CA . TRP A 1 85 ? -6.607 15.042 -4.073 1.00 88.25 85 TRP A CA 1
ATOM 692 C C . TRP A 1 85 ? -6.219 13.639 -4.554 1.00 88.25 85 TRP A C 1
ATOM 694 O O . TRP A 1 85 ? -5.164 13.466 -5.156 1.00 88.25 85 TRP A O 1
ATOM 704 N N . LEU A 1 86 ? -7.067 12.629 -4.334 1.00 88.50 86 LEU A N 1
ATOM 705 C CA . LEU A 1 86 ? -6.816 11.267 -4.806 1.00 88.50 86 LEU A CA 1
ATOM 706 C C . LEU A 1 86 ? -6.748 11.205 -6.339 1.00 88.50 86 LEU A C 1
ATOM 708 O O . LEU A 1 86 ? -5.905 10.490 -6.875 1.00 88.50 86 LEU A O 1
ATOM 712 N N . ASN A 1 87 ? -7.618 11.931 -7.042 1.00 88.00 87 ASN A N 1
ATOM 713 C CA . ASN A 1 87 ? -7.608 11.980 -8.503 1.00 88.00 87 ASN A CA 1
ATOM 714 C C . ASN A 1 87 ? -6.356 12.687 -9.029 1.00 88.00 87 ASN A C 1
ATOM 716 O O . ASN A 1 87 ? -5.718 12.163 -9.941 1.00 88.00 87 ASN A O 1
ATOM 720 N N . ASP A 1 88 ? -5.973 13.813 -8.427 1.00 87.00 88 ASP A N 1
ATOM 721 C CA . ASP A 1 88 ? -4.761 14.548 -8.794 1.00 87.00 88 ASP A CA 1
ATOM 722 C C . ASP A 1 88 ? -3.513 13.704 -8.518 1.00 87.00 88 ASP A C 1
ATOM 724 O O . ASP A 1 88 ? -2.661 13.530 -9.390 1.00 87.00 88 ASP A O 1
ATOM 728 N N . TYR A 1 89 ? -3.451 13.071 -7.344 1.00 84.31 89 TYR A N 1
ATOM 729 C CA . TYR A 1 89 ? -2.398 12.127 -6.985 1.00 84.31 89 TYR A CA 1
ATOM 730 C C . TYR A 1 89 ? -2.286 11.007 -8.025 1.00 84.31 89 TYR A C 1
ATOM 732 O O . TYR A 1 89 ? -1.204 10.782 -8.569 1.00 84.31 89 TYR A O 1
ATOM 740 N N . LEU A 1 90 ? -3.393 10.338 -8.360 1.00 85.00 90 LEU A N 1
ATOM 741 C CA . LEU A 1 90 ? -3.405 9.265 -9.357 1.00 85.00 90 LEU A CA 1
ATOM 742 C C . LEU A 1 90 ? -3.041 9.758 -10.763 1.00 85.00 90 LEU A C 1
ATOM 744 O O . LEU A 1 90 ? -2.394 9.016 -11.494 1.00 85.00 90 LEU A O 1
ATOM 748 N N . ALA A 1 91 ? -3.397 10.990 -11.131 1.00 82.69 91 ALA A N 1
ATOM 749 C CA . ALA A 1 91 ? -3.016 11.589 -12.409 1.00 82.69 91 ALA A CA 1
ATOM 750 C C . ALA A 1 91 ? -1.503 11.860 -12.497 1.00 82.69 91 ALA A C 1
ATOM 752 O O . ALA A 1 91 ? -0.912 11.707 -13.567 1.00 82.69 91 ALA A O 1
ATOM 753 N N . THR A 1 92 ? -0.855 12.217 -11.380 1.00 75.94 92 THR A N 1
ATOM 754 C CA . THR A 1 92 ? 0.611 12.382 -11.333 1.00 75.94 92 THR A CA 1
ATOM 755 C C . THR A 1 92 ? 1.380 11.063 -11.305 1.00 75.94 92 THR A C 1
ATOM 757 O O . THR A 1 92 ? 2.556 11.024 -11.681 1.00 75.94 92 THR A O 1
ATOM 760 N N . LYS A 1 93 ? 0.758 9.964 -10.862 1.00 73.44 93 LYS A N 1
ATOM 761 C CA . LYS A 1 93 ? 1.401 8.650 -10.892 1.00 73.44 93 LYS A CA 1
ATOM 762 C C . LYS A 1 93 ? 1.218 8.048 -12.283 1.00 73.44 93 LYS A C 1
ATOM 764 O O . LYS A 1 93 ? 0.123 7.671 -12.679 1.00 73.44 93 LYS A O 1
ATOM 769 N N . GLN A 1 94 ? 2.323 7.931 -13.021 1.00 60.03 94 GLN A N 1
ATOM 770 C CA . GLN A 1 94 ? 2.376 7.132 -14.249 1.00 60.03 94 GLN A CA 1
ATOM 771 C C . GLN A 1 94 ? 1.734 5.758 -13.986 1.00 60.03 94 GLN A C 1
ATOM 773 O O . GLN A 1 94 ? 2.013 5.177 -12.928 1.00 60.03 94 GLN A O 1
ATOM 778 N N . PRO A 1 95 ? 0.910 5.216 -14.908 1.00 57.28 95 PRO A N 1
ATOM 779 C CA . PRO A 1 95 ? 0.381 3.868 -14.761 1.00 57.28 95 PRO A CA 1
ATOM 780 C C . PRO A 1 95 ? 1.568 2.940 -14.536 1.00 57.28 95 PRO A C 1
ATOM 782 O O . PRO A 1 95 ? 2.496 2.886 -15.348 1.00 57.28 95 PRO A O 1
ATOM 785 N N . SER A 1 96 ? 1.585 2.284 -13.378 1.00 56.91 96 SER A N 1
ATOM 786 C CA . SER A 1 96 ? 2.660 1.376 -13.020 1.00 56.91 96 SER A CA 1
ATOM 787 C C . SER A 1 96 ? 2.808 0.369 -14.153 1.00 56.91 96 SER A C 1
ATOM 789 O O . SER A 1 96 ? 1.854 -0.318 -14.520 1.00 56.91 96 SER A O 1
ATOM 791 N N . VAL A 1 97 ? 3.998 0.321 -14.759 1.00 57.75 97 VAL A N 1
ATOM 792 C CA . VAL A 1 97 ? 4.304 -0.715 -15.744 1.00 57.75 97 VAL A CA 1
ATOM 793 C C . VAL A 1 97 ? 4.020 -2.035 -15.037 1.00 57.75 97 VAL A C 1
ATOM 795 O O . VAL A 1 97 ? 4.587 -2.258 -13.958 1.00 57.75 97 VAL A O 1
ATOM 798 N N . PRO A 1 98 ? 3.120 -2.882 -15.567 1.00 54.44 98 PRO A N 1
ATOM 799 C CA . PRO A 1 98 ? 2.821 -4.143 -14.924 1.00 54.44 98 PRO A CA 1
ATOM 800 C C . PRO A 1 98 ? 4.146 -4.880 -14.720 1.00 54.44 98 PRO A C 1
ATOM 802 O O . PRO A 1 98 ? 5.003 -4.856 -15.612 1.00 54.44 98 PRO A O 1
ATOM 805 N N . PRO A 1 99 ? 4.372 -5.464 -13.533 1.00 53.56 99 PRO A N 1
ATOM 806 C CA . PRO A 1 99 ? 5.627 -6.133 -13.231 1.00 53.56 99 PRO A CA 1
ATOM 807 C C . PRO A 1 99 ? 5.935 -7.123 -14.353 1.00 53.56 99 PRO A C 1
ATOM 809 O O . PRO A 1 99 ? 5.138 -8.017 -14.633 1.00 53.56 99 PRO A O 1
ATOM 812 N N . LYS A 1 100 ? 7.092 -6.935 -14.999 1.00 55.75 100 LYS A N 1
ATOM 813 C CA . LYS A 1 100 ? 7.504 -7.628 -16.234 1.00 55.75 100 LYS A CA 1
ATOM 814 C C . LYS A 1 100 ? 7.543 -9.160 -16.111 1.00 55.75 100 LYS A C 1
ATOM 816 O O . LYS A 1 100 ? 7.660 -9.842 -17.119 1.00 55.75 100 LYS A O 1
ATOM 821 N N . ASN A 1 101 ? 7.415 -9.681 -14.890 1.00 59.72 101 ASN A N 1
ATOM 822 C CA . ASN A 1 101 ? 7.542 -11.092 -14.545 1.00 59.72 101 ASN A CA 1
ATOM 823 C C . ASN A 1 101 ? 6.214 -11.748 -14.124 1.00 59.72 101 ASN A C 1
ATOM 825 O O . ASN A 1 101 ? 6.234 -12.873 -13.632 1.00 59.72 101 ASN A O 1
ATOM 829 N N . LYS A 1 102 ? 5.060 -11.075 -14.250 1.00 64.12 102 LYS A N 1
ATOM 830 C CA . LYS A 1 102 ? 3.768 -11.712 -13.946 1.00 64.12 102 LYS A CA 1
ATOM 831 C C . LYS A 1 102 ? 3.214 -12.403 -15.190 1.00 64.12 102 LYS A C 1
ATOM 833 O O . LYS A 1 102 ? 2.863 -11.746 -16.167 1.00 64.12 102 LYS A O 1
ATOM 838 N N . VAL A 1 103 ? 3.141 -13.731 -15.125 1.00 72.19 103 VAL A N 1
ATOM 839 C CA . VAL A 1 103 ? 2.414 -14.576 -16.083 1.00 72.19 103 VAL A CA 1
ATOM 840 C C . VAL A 1 103 ? 0.942 -14.143 -16.115 1.00 72.19 103 VAL A C 1
ATOM 842 O O . VAL A 1 103 ? 0.409 -13.686 -15.098 1.00 72.19 103 VAL A O 1
ATOM 845 N N . LYS A 1 104 ? 0.286 -14.222 -17.281 1.00 78.69 104 LYS A N 1
ATOM 846 C CA . LYS A 1 104 ? -1.118 -13.808 -17.407 1.00 78.69 104 LYS A CA 1
ATOM 847 C C . LYS A 1 104 ? -2.000 -14.722 -16.554 1.00 78.69 104 LYS A C 1
ATOM 849 O O . LYS A 1 104 ? -1.759 -15.918 -16.448 1.00 78.69 104 LYS A O 1
ATOM 854 N N . GLN A 1 105 ? -3.064 -14.159 -15.986 1.00 76.06 105 GLN A N 1
ATOM 855 C CA . GLN A 1 105 ? -3.986 -14.899 -15.117 1.00 76.06 105 GLN A CA 1
ATOM 856 C C . GLN A 1 105 ? -4.637 -16.105 -15.816 1.00 76.06 105 GLN A C 1
ATOM 858 O O . GLN A 1 105 ? -4.889 -17.114 -15.167 1.00 76.06 105 GLN A O 1
ATOM 863 N N . ALA A 1 106 ? -4.904 -16.001 -17.123 1.00 77.81 106 ALA A N 1
ATOM 864 C CA . ALA A 1 106 ? -5.472 -17.091 -17.915 1.00 77.81 106 ALA A CA 1
ATOM 865 C C . ALA A 1 106 ? -4.516 -18.292 -17.989 1.00 77.81 106 ALA A C 1
ATOM 867 O O . ALA A 1 106 ? -4.922 -19.409 -17.692 1.00 77.81 106 ALA A O 1
ATOM 868 N N . ASP A 1 107 ? -3.239 -18.031 -18.274 1.00 81.50 107 ASP A N 1
ATOM 869 C CA . ASP A 1 107 ? -2.205 -19.064 -18.366 1.00 81.50 107 ASP A CA 1
ATOM 870 C C . ASP A 1 107 ? -2.010 -19.773 -17.005 1.00 81.50 107 ASP A C 1
ATOM 872 O O . ASP A 1 107 ? -1.824 -20.985 -16.944 1.00 81.50 107 ASP A O 1
ATOM 876 N N . LEU A 1 108 ? -2.118 -19.042 -15.884 1.00 85.38 108 LEU A N 1
ATOM 877 C CA . LEU A 1 108 ? -2.079 -19.634 -14.537 1.00 85.38 108 LEU A CA 1
ATOM 878 C C . LEU A 1 108 ? -3.295 -20.524 -14.240 1.00 85.38 108 LEU A C 1
ATOM 880 O O . LEU A 1 108 ? -3.153 -21.543 -13.567 1.00 85.38 108 LEU A O 1
ATOM 884 N N . ALA A 1 109 ? -4.482 -20.139 -14.715 1.00 87.00 109 ALA A N 1
ATOM 885 C CA . ALA A 1 109 ? -5.712 -20.894 -14.488 1.00 87.00 109 ALA A CA 1
ATOM 886 C C . ALA A 1 109 ? -5.711 -22.229 -15.245 1.00 87.00 109 ALA A C 1
ATOM 888 O O . ALA A 1 109 ? -6.172 -23.235 -14.708 1.00 87.00 109 ALA A O 1
ATOM 889 N N . GLU A 1 110 ? -5.154 -22.245 -16.458 1.00 89.62 110 GLU A N 1
ATOM 890 C CA . GLU A 1 110 ? -4.962 -23.466 -17.244 1.00 89.62 110 GLU A CA 1
ATOM 891 C C . GLU A 1 110 ? -4.024 -24.440 -16.518 1.00 89.62 110 GLU A C 1
ATOM 893 O O . GLU A 1 110 ? -4.423 -25.563 -16.211 1.00 89.62 110 GLU A O 1
ATOM 898 N N . VAL A 1 111 ? -2.839 -23.971 -16.103 1.00 92.00 111 VAL A N 1
ATOM 899 C CA . VAL A 1 111 ? -1.871 -24.786 -15.343 1.00 92.00 111 VAL A CA 1
ATOM 900 C C . VAL A 1 111 ? -2.476 -25.320 -14.041 1.00 92.00 111 VAL A C 1
ATOM 902 O O . VAL A 1 111 ? -2.273 -26.483 -13.687 1.00 92.00 111 VAL A O 1
ATOM 905 N N . GLN A 1 112 ? -3.235 -24.488 -13.322 1.00 92.06 112 GLN A N 1
ATOM 906 C CA . GLN A 1 112 ? -3.910 -24.902 -12.094 1.00 92.06 112 GLN A CA 1
ATOM 907 C C . GLN A 1 112 ? -4.956 -25.996 -12.358 1.00 92.06 112 GLN A C 1
ATOM 909 O O . GLN A 1 112 ? -5.034 -26.957 -11.591 1.00 92.06 112 GLN A O 1
ATOM 914 N N . SER A 1 113 ? -5.751 -25.856 -13.421 1.00 91.88 113 SER A N 1
ATOM 915 C CA . SER A 1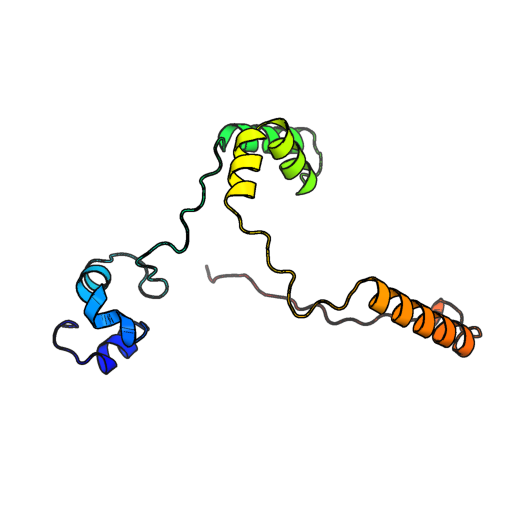 113 ? -6.785 -26.823 -13.798 1.00 91.88 113 SER A CA 1
ATOM 916 C C . SER A 1 113 ? -6.180 -28.169 -14.195 1.00 91.88 113 SER A C 1
ATOM 918 O O . SER A 1 113 ? -6.629 -29.213 -13.714 1.00 91.88 113 SER A O 1
ATOM 920 N N . ASP A 1 114 ? -5.129 -28.151 -15.014 1.00 93.69 114 ASP A N 1
ATOM 921 C CA . ASP A 1 114 ? -4.435 -29.360 -15.457 1.00 93.69 114 ASP A CA 1
ATOM 922 C C . ASP A 1 114 ? -3.795 -30.101 -14.282 1.00 93.69 114 ASP A C 1
ATOM 924 O O . ASP A 1 114 ? -3.973 -31.315 -14.129 1.00 93.69 114 ASP A O 1
ATOM 928 N N . PHE A 1 115 ? -3.112 -29.369 -13.396 1.00 93.62 115 PHE A N 1
ATOM 929 C CA . PHE A 1 115 ? -2.544 -29.943 -12.181 1.00 93.62 115 PHE A CA 1
ATOM 930 C C . PHE A 1 115 ? -3.628 -30.547 -11.281 1.00 93.62 115 PHE A C 1
ATOM 932 O O . PHE A 1 115 ? -3.484 -31.684 -10.832 1.00 93.62 115 PHE A O 1
ATOM 939 N N . ALA A 1 116 ? -4.730 -29.827 -11.046 1.00 92.00 116 ALA A N 1
ATOM 940 C CA . ALA A 1 116 ? -5.830 -30.314 -10.218 1.00 92.00 116 ALA A CA 1
ATOM 941 C C . ALA A 1 116 ? -6.450 -31.600 -10.788 1.00 92.00 116 ALA A C 1
ATOM 943 O O . ALA A 1 116 ? -6.720 -32.536 -10.034 1.00 92.00 116 ALA A O 1
ATOM 944 N N . ALA A 1 117 ? -6.633 -31.684 -12.109 1.00 93.12 117 ALA A N 1
ATOM 945 C CA . ALA A 1 117 ? -7.167 -32.876 -12.764 1.00 93.12 117 ALA A CA 1
ATOM 946 C C . ALA A 1 117 ? -6.248 -34.097 -12.587 1.00 93.12 117 ALA A C 1
ATOM 948 O O . ALA A 1 117 ? -6.725 -35.194 -12.275 1.00 93.12 117 ALA A O 1
ATOM 949 N N . VAL A 1 118 ? -4.933 -33.913 -12.747 1.00 94.75 118 VAL A N 1
ATOM 950 C CA . VAL A 1 118 ? -3.940 -34.979 -12.535 1.00 94.75 118 VAL A CA 1
ATOM 951 C C . VAL A 1 118 ? -3.898 -35.397 -11.067 1.00 94.75 118 VAL A C 1
ATOM 953 O O . VAL A 1 118 ? -4.025 -36.587 -10.774 1.00 94.75 118 VAL A O 1
ATOM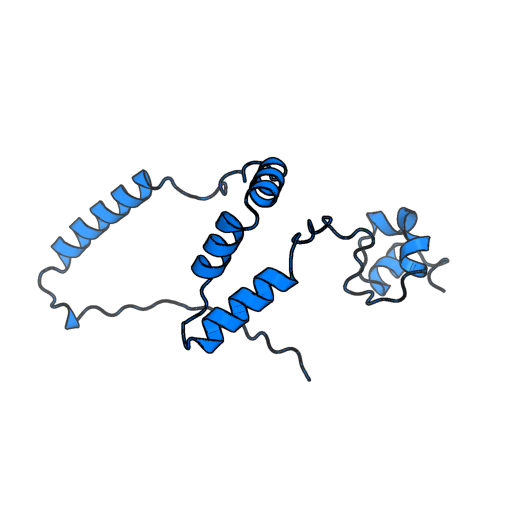 956 N N . PHE A 1 119 ? -3.805 -34.428 -10.156 1.00 91.69 119 PHE A N 1
ATOM 957 C CA . PHE A 1 119 ? -3.752 -34.656 -8.716 1.00 91.69 119 PHE A CA 1
ATOM 958 C C . PHE A 1 119 ? -4.977 -35.430 -8.224 1.00 91.69 119 PHE A C 1
ATOM 960 O O . PHE A 1 119 ? -4.849 -36.452 -7.551 1.00 91.69 119 PHE A O 1
ATOM 967 N N . HIS A 1 120 ? -6.180 -34.999 -8.606 1.00 90.25 120 HIS A N 1
ATOM 968 C CA . HIS A 1 120 ? -7.395 -35.690 -8.196 1.00 90.25 120 HIS A CA 1
ATOM 969 C C . HIS A 1 120 ? -7.488 -37.095 -8.778 1.00 90.25 120 HIS A C 1
ATOM 971 O O . HIS A 1 120 ? -7.929 -37.983 -8.065 1.00 90.25 120 HIS A O 1
ATOM 977 N N . ARG A 1 121 ? -7.055 -37.330 -10.021 1.00 92.06 121 ARG A N 1
ATOM 978 C CA . ARG A 1 121 ? -7.056 -38.677 -10.611 1.00 92.06 121 ARG A CA 1
ATOM 979 C C . ARG A 1 121 ? -6.104 -39.627 -9.885 1.00 92.06 121 ARG A C 1
ATOM 981 O O . ARG A 1 121 ? -6.468 -40.772 -9.640 1.00 92.06 121 ARG A O 1
ATOM 988 N N . GLU A 1 122 ? -4.892 -39.172 -9.590 1.00 92.50 122 GLU A N 1
ATOM 989 C CA . GLU A 1 122 ? -3.828 -40.005 -9.021 1.00 92.50 122 GLU A CA 1
ATOM 990 C C . GLU A 1 122 ? -4.031 -40.272 -7.526 1.00 92.50 122 GLU A C 1
ATOM 992 O O . GLU A 1 122 ? -3.795 -41.384 -7.056 1.00 92.50 122 GLU A O 1
ATOM 997 N N . TYR A 1 123 ? -4.558 -39.287 -6.796 1.00 89.19 123 TYR A N 1
ATOM 998 C CA . TYR A 1 123 ? -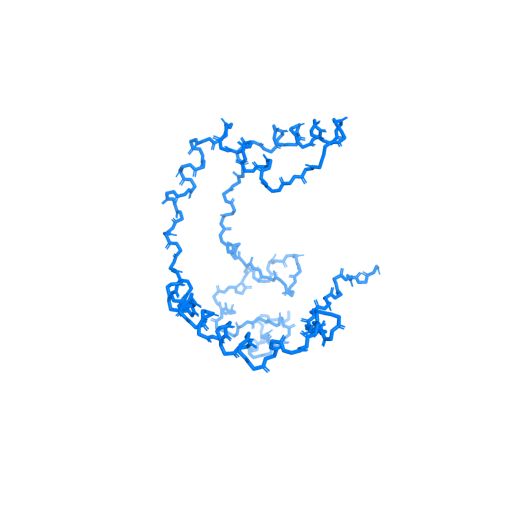4.696 -39.358 -5.345 1.00 89.19 123 TYR A CA 1
ATOM 999 C C . TYR A 1 123 ? -6.142 -39.544 -4.855 1.00 89.19 123 TYR A C 1
ATOM 1001 O O . TYR A 1 123 ? -6.387 -39.432 -3.657 1.00 89.19 123 TYR A O 1
ATOM 1009 N N . ILE A 1 124 ? -7.102 -39.882 -5.732 1.00 89.12 124 ILE A N 1
ATOM 1010 C CA . ILE A 1 124 ? -8.526 -40.060 -5.362 1.00 89.12 124 ILE A CA 1
ATOM 1011 C C . ILE A 1 124 ? -8.751 -41.087 -4.244 1.00 89.12 124 ILE A C 1
ATOM 1013 O O . ILE A 1 124 ? -9.719 -40.991 -3.495 1.00 89.12 124 ILE A O 1
ATOM 1017 N N . ALA A 1 125 ? -7.872 -42.087 -4.153 1.00 91.50 125 ALA A N 1
ATOM 1018 C CA . ALA A 1 125 ? -7.969 -43.168 -3.179 1.00 91.50 125 ALA A CA 1
ATOM 1019 C C . ALA A 1 125 ? -7.530 -42.750 -1.766 1.00 91.50 125 ALA A C 1
ATOM 1021 O O . ALA A 1 125 ? -7.843 -43.449 -0.804 1.00 91.50 125 ALA A O 1
ATOM 1022 N N . TYR A 1 126 ? -6.809 -41.634 -1.633 1.00 89.94 126 TYR A N 1
ATOM 1023 C CA . TYR A 1 126 ? -6.360 -41.117 -0.347 1.00 89.94 126 TYR A CA 1
ATOM 1024 C C . TYR A 1 126 ? -7.420 -40.184 0.232 1.00 89.94 126 TYR A C 1
ATOM 1026 O O . TYR A 1 126 ? -7.947 -39.306 -0.455 1.00 89.94 126 TYR A O 1
ATOM 1034 N N . GLY A 1 127 ? -7.727 -40.356 1.514 1.00 87.06 127 GLY A N 1
ATOM 1035 C CA . GLY A 1 127 ? -8.574 -39.409 2.218 1.00 87.06 127 GLY A CA 1
ATOM 1036 C C . GLY A 1 127 ? -7.846 -38.092 2.493 1.00 87.06 127 GLY A C 1
ATOM 1037 O O . GLY A 1 127 ? -6.620 -37.978 2.401 1.00 87.06 127 GLY A O 1
ATOM 1038 N N . LYS A 1 128 ? -8.620 -37.057 2.822 1.00 84.00 128 LYS A N 1
ATOM 1039 C CA . LYS A 1 128 ? -8.101 -35.696 3.048 1.00 84.00 128 LYS A CA 1
ATOM 1040 C C . LYS A 1 128 ? -7.134 -35.634 4.231 1.00 84.00 128 LYS A C 1
ATOM 1042 O O . LYS A 1 128 ? -6.260 -34.777 4.264 1.00 84.00 128 LYS A O 1
ATOM 1047 N N . GLU A 1 129 ? -7.279 -36.556 5.174 1.00 89.94 129 GLU A N 1
ATOM 1048 C CA . GLU A 1 129 ? -6.418 -36.751 6.335 1.00 89.94 129 GLU A CA 1
ATOM 1049 C C . GLU A 1 129 ? -4.970 -37.135 5.986 1.00 89.94 129 GLU A C 1
ATOM 1051 O O . GLU A 1 129 ? -4.095 -37.012 6.839 1.00 89.94 129 GLU A O 1
ATOM 1056 N N . CYS A 1 130 ? -4.700 -37.560 4.746 1.00 85.31 130 CYS A N 1
ATOM 1057 C CA . CYS A 1 130 ? -3.358 -37.907 4.272 1.00 85.31 130 CYS A CA 1
ATOM 1058 C C . CYS A 1 130 ? -2.644 -36.755 3.540 1.00 85.31 130 CYS A C 1
ATOM 1060 O O . CYS A 1 130 ? -1.545 -36.956 3.021 1.00 85.31 130 CYS A O 1
ATOM 1062 N N . VAL A 1 131 ? -3.249 -35.563 3.465 1.00 85.56 131 VAL A N 1
ATOM 1063 C CA . VAL A 1 131 ? -2.679 -34.396 2.775 1.00 85.56 131 VAL A CA 1
ATOM 1064 C C . VAL A 1 131 ? -2.063 -33.442 3.797 1.00 85.56 131 VAL A C 1
ATOM 1066 O O . VAL A 1 131 ? -2.771 -32.833 4.597 1.00 85.56 131 VAL A O 1
ATOM 1069 N N . TYR A 1 132 ? -0.741 -33.275 3.745 1.00 88.06 132 TYR A N 1
ATOM 1070 C CA . TYR A 1 132 ? 0.006 -32.357 4.607 1.00 88.06 132 TYR A CA 1
ATOM 1071 C C . TYR A 1 132 ? 0.532 -31.181 3.782 1.00 88.06 132 TYR A C 1
ATOM 1073 O O . TYR A 1 132 ? 1.223 -31.388 2.787 1.00 88.06 132 TYR A O 1
ATOM 1081 N N . ASN A 1 133 ? 0.211 -29.951 4.190 1.00 87.94 133 ASN A N 1
ATOM 1082 C CA . ASN A 1 133 ? 0.776 -28.749 3.579 1.00 87.94 133 ASN A CA 1
ATOM 1083 C C . ASN A 1 133 ? 2.093 -28.378 4.273 1.00 87.94 133 ASN A C 1
ATOM 1085 O O . ASN A 1 133 ? 2.170 -28.416 5.502 1.00 87.94 133 ASN A O 1
ATOM 1089 N N . ALA A 1 134 ? 3.101 -27.995 3.495 1.00 87.38 134 ALA A N 1
ATOM 1090 C CA . ALA A 1 134 ? 4.3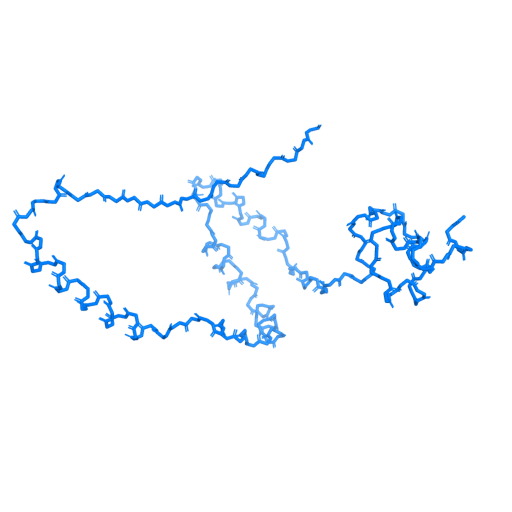61 -27.469 3.999 1.00 87.38 134 ALA A CA 1
ATOM 1091 C C . ALA A 1 134 ? 4.782 -26.278 3.132 1.00 87.38 134 ALA A C 1
ATOM 1093 O O . ALA A 1 134 ? 4.890 -26.406 1.913 1.00 87.38 134 ALA A O 1
ATOM 1094 N N . ASP A 1 135 ? 5.026 -25.134 3.762 1.00 90.50 135 ASP A N 1
ATOM 1095 C CA . ASP A 1 135 ? 5.516 -23.921 3.118 1.00 90.50 135 ASP A CA 1
ATOM 1096 C C . ASP A 1 135 ? 6.558 -23.228 4.004 1.00 90.50 135 ASP A C 1
ATOM 1098 O O . ASP A 1 135 ? 6.549 -23.353 5.230 1.00 90.50 135 ASP A O 1
ATOM 1102 N N . GLU A 1 136 ? 7.497 -22.526 3.372 1.00 89.19 136 GLU A N 1
ATOM 1103 C CA . GLU A 1 136 ? 8.504 -21.737 4.072 1.00 89.19 136 GLU A CA 1
ATOM 1104 C C . GLU A 1 136 ? 8.003 -20.299 4.211 1.00 89.19 136 GLU A C 1
ATOM 1106 O O . GLU A 1 136 ? 7.895 -19.557 3.234 1.00 89.19 136 GLU A O 1
ATOM 1111 N N . THR A 1 137 ? 7.714 -19.891 5.445 1.00 84.81 137 THR A N 1
ATOM 1112 C CA . THR A 1 137 ? 7.411 -18.496 5.766 1.00 84.81 137 THR A CA 1
ATOM 1113 C C . THR A 1 137 ? 8.667 -17.829 6.320 1.00 84.81 137 THR A C 1
ATOM 1115 O O . THR A 1 137 ? 9.116 -18.145 7.422 1.00 84.81 137 THR A O 1
ATOM 1118 N N . GLY A 1 138 ? 9.234 -16.886 5.564 1.00 80.69 138 GLY A N 1
ATOM 1119 C CA . GLY A 1 138 ? 10.375 -16.089 6.012 1.00 80.69 138 GLY A CA 1
ATOM 1120 C C . GLY A 1 138 ? 10.011 -15.228 7.224 1.00 80.69 138 GLY A C 1
ATOM 1121 O O . GLY A 1 138 ? 9.151 -14.352 7.136 1.00 80.69 138 GLY A O 1
ATOM 1122 N N . ILE A 1 139 ? 10.675 -15.463 8.357 1.00 81.69 139 ILE A N 1
ATOM 1123 C CA . ILE A 1 139 ? 10.539 -14.642 9.564 1.00 81.69 139 ILE A CA 1
ATOM 1124 C C . ILE A 1 139 ? 11.642 -13.583 9.541 1.00 81.69 139 ILE A C 1
ATOM 1126 O O . ILE A 1 139 ? 12.824 -13.899 9.670 1.00 81.69 139 ILE A O 1
ATOM 1130 N N . TYR A 1 140 ? 11.255 -12.319 9.382 1.00 77.94 140 TYR A N 1
ATOM 1131 C CA . TYR A 1 140 ? 12.173 -11.183 9.443 1.00 77.94 140 TYR A CA 1
ATOM 1132 C C . TYR A 1 140 ? 12.181 -10.606 10.861 1.00 77.94 140 TYR A C 1
ATOM 1134 O O . TYR A 1 140 ? 11.147 -10.182 11.376 1.00 77.94 140 TYR A O 1
ATOM 1142 N N . TYR A 1 141 ? 13.349 -10.586 11.503 1.00 73.56 141 TYR A N 1
ATOM 1143 C CA . TYR A 1 141 ? 13.524 -9.924 12.793 1.00 73.56 141 TYR A CA 1
ATOM 1144 C C . TYR A 1 141 ? 13.777 -8.426 12.583 1.00 73.56 141 TYR A C 1
ATOM 1146 O O . TYR A 1 141 ? 14.919 -8.010 12.415 1.00 73.56 141 TYR A O 1
ATOM 1154 N N . ASP A 1 142 ? 12.719 -7.617 12.640 1.00 70.88 142 ASP A N 1
ATOM 1155 C CA . ASP A 1 142 ? 12.804 -6.151 12.725 1.00 70.88 142 ASP A CA 1
ATOM 1156 C C . ASP A 1 142 ? 12.815 -5.704 14.198 1.00 70.88 142 ASP A C 1
ATOM 1158 O O . ASP A 1 142 ? 11.873 -5.103 14.714 1.00 70.88 142 ASP A O 1
ATOM 1162 N N . MET A 1 143 ? 13.891 -6.019 14.918 1.00 68.94 143 MET A N 1
ATOM 1163 C CA . MET A 1 143 ? 14.175 -5.356 16.194 1.00 68.94 143 MET A CA 1
ATOM 1164 C C . MET A 1 143 ? 15.506 -4.613 16.096 1.00 68.94 143 MET A C 1
ATOM 1166 O O . MET A 1 143 ? 16.558 -5.254 16.156 1.00 68.94 143 MET A O 1
ATOM 1170 N N . PRO A 1 144 ? 15.500 -3.273 15.962 1.00 50.44 144 PRO A N 1
ATOM 1171 C CA . PRO A 1 144 ? 16.707 -2.500 16.202 1.00 50.44 144 PRO A CA 1
ATOM 1172 C C . PRO A 1 144 ? 17.111 -2.631 17.686 1.00 50.44 144 PRO A C 1
ATOM 1174 O O . PRO A 1 144 ? 16.233 -2.698 18.554 1.00 50.44 144 PRO A O 1
ATOM 1177 N N . PRO A 1 145 ? 18.419 -2.690 18.002 1.00 60.75 145 PRO A N 1
ATOM 1178 C CA . PRO A 1 145 ? 18.878 -2.718 19.386 1.00 60.75 145 PRO A CA 1
ATOM 1179 C C . PRO A 1 145 ? 18.432 -1.452 20.135 1.00 60.75 145 PRO A C 1
ATOM 1181 O O . PRO A 1 145 ? 18.424 -0.363 19.560 1.00 60.75 145 PRO A O 1
ATOM 1184 N N . ARG A 1 146 ? 18.033 -1.635 21.402 1.00 54.81 146 ARG A N 1
ATOM 1185 C CA . ARG A 1 146 ? 17.685 -0.557 22.343 1.00 54.81 146 ARG A CA 1
ATOM 1186 C C . ARG A 1 146 ? 18.901 0.271 22.737 1.00 54.81 146 ARG A C 1
ATOM 1188 O O . ARG A 1 146 ? 19.996 -0.327 22.835 1.00 54.81 146 ARG A O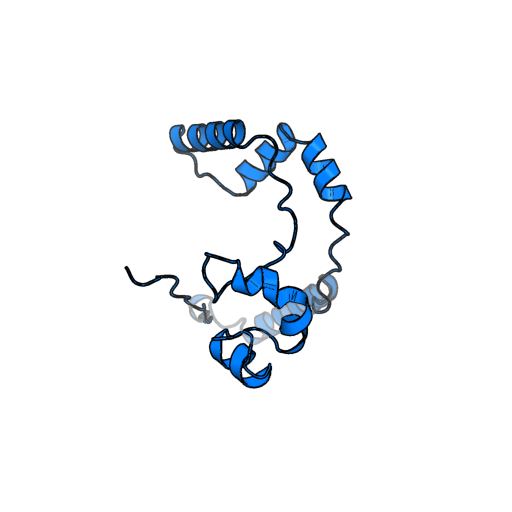 1
#

Sequence (146 aa):
MLETMSDYKVSSALDVPRRNWMSQRHEILAYDGNLKNIKLEPAGIYDAFPEPPGLIEFINHVRDNERALTTTHLIMWIKANQREWLNDYLATKQPSVPPKNKVKQADLAEVQSDFAAVFHREYIAYGKECVYNADETGIYYDMPPR